Protein AF-A0AAV3T7S3-F1 (afdb_monomer_lite)

Structure (mmCI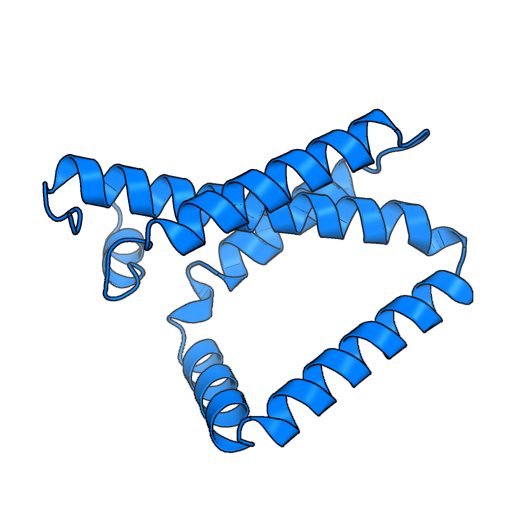F, N/CA/C/O backbone):
data_AF-A0AAV3T7S3-F1
#
_entry.id   AF-A0AAV3T7S3-F1
#
loop_
_atom_site.group_PDB
_atom_site.id
_atom_site.type_symbol
_atom_site.label_atom_id
_atom_site.label_alt_id
_atom_site.label_comp_id
_atom_site.label_asym_id
_atom_site.label_entity_id
_atom_site.label_seq_id
_atom_site.pdbx_PDB_ins_code
_atom_site.Cartn_x
_atom_site.Cartn_y
_atom_site.Cartn_z
_atom_site.occupancy
_atom_site.B_iso_or_equiv
_atom_site.auth_seq_id
_atom_site.auth_comp_id
_atom_site.auth_asym_id
_atom_site.auth_atom_id
_atom_site.pdbx_PDB_model_num
ATOM 1 N N . MET A 1 1 ? 5.433 14.916 23.159 1.00 41.84 1 MET A N 1
ATOM 2 C CA . MET A 1 1 ? 4.359 15.644 22.450 1.00 41.84 1 MET A CA 1
ATOM 3 C C . MET A 1 1 ? 4.172 15.003 21.085 1.00 41.84 1 MET A C 1
ATOM 5 O O . MET A 1 1 ? 4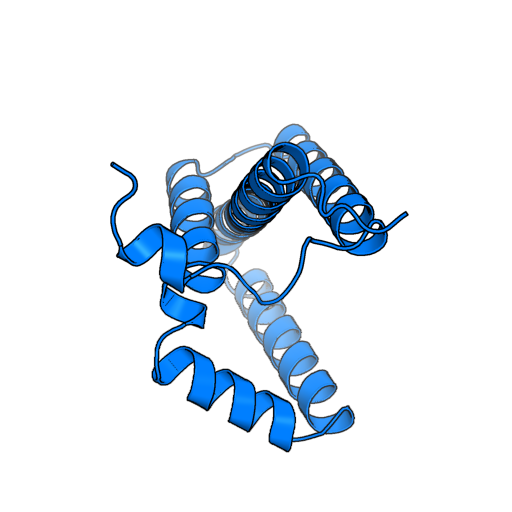.848 15.370 20.135 1.00 41.84 1 MET A O 1
ATOM 9 N N . THR A 1 2 ? 3.340 13.970 21.000 1.00 46.25 2 THR A N 1
ATOM 10 C CA . THR A 1 2 ? 2.913 13.408 19.716 1.00 46.25 2 THR A CA 1
ATOM 11 C C . THR A 1 2 ? 1.937 14.398 19.085 1.00 46.25 2 THR A C 1
ATOM 13 O O . THR A 1 2 ? 1.013 14.863 19.747 1.00 46.25 2 THR A O 1
ATOM 16 N N . SER A 1 3 ? 2.196 14.805 17.840 1.00 44.09 3 SER A N 1
ATOM 17 C CA . SER A 1 3 ? 1.327 15.737 17.112 1.00 44.09 3 SER A CA 1
ATOM 18 C C . SER A 1 3 ? -0.121 15.218 17.126 1.00 44.09 3 SER A C 1
ATOM 20 O O . SER A 1 3 ? -0.311 14.021 16.890 1.00 44.09 3 SER A O 1
ATOM 22 N N . PRO A 1 4 ? -1.140 16.062 17.378 1.00 53.03 4 PRO A N 1
ATOM 23 C CA . PRO A 1 4 ? -2.545 15.644 17.460 1.00 53.03 4 PRO A CA 1
ATOM 24 C C . PRO A 1 4 ? -3.041 14.891 16.210 1.00 53.03 4 PRO A C 1
ATOM 26 O O . PRO A 1 4 ? -3.941 14.064 16.310 1.00 53.03 4 PRO A O 1
ATOM 29 N N . LEU A 1 5 ? -2.385 15.083 15.060 1.00 53.47 5 LEU A N 1
ATOM 30 C CA . LEU A 1 5 ? -2.651 14.359 13.810 1.00 53.47 5 LEU A CA 1
ATOM 31 C C . LEU A 1 5 ? -2.275 12.865 13.858 1.00 53.47 5 LEU A C 1
ATOM 33 O O . LEU A 1 5 ? -2.856 12.059 13.140 1.00 53.47 5 LEU A O 1
ATOM 37 N N . ALA A 1 6 ? -1.308 12.476 14.695 1.00 49.88 6 ALA A N 1
ATOM 38 C CA . ALA A 1 6 ? -0.853 11.088 14.812 1.00 49.88 6 ALA A CA 1
ATOM 39 C C . ALA A 1 6 ? -1.761 10.231 15.710 1.00 49.88 6 ALA A C 1
ATOM 41 O O . ALA A 1 6 ? -1.726 9.001 15.608 1.00 49.88 6 ALA A O 1
ATOM 42 N N . ALA A 1 7 ? -2.534 10.874 16.594 1.00 53.03 7 ALA A N 1
ATOM 43 C CA . ALA A 1 7 ? -3.458 10.228 17.522 1.00 53.03 7 ALA A CA 1
ATOM 44 C C . ALA A 1 7 ? -4.837 9.993 16.890 1.00 53.03 7 ALA A C 1
ATOM 46 O O . ALA A 1 7 ? -5.420 8.935 17.093 1.00 53.03 7 ALA A O 1
ATOM 47 N N . SER A 1 8 ? -5.327 10.931 16.070 1.00 55.34 8 SER A N 1
ATOM 48 C CA . SER A 1 8 ? -6.624 10.798 15.389 1.00 55.34 8 SER A CA 1
ATOM 49 C C . SER A 1 8 ? -6.611 9.831 14.207 1.00 55.34 8 SER A C 1
ATOM 51 O O . SER A 1 8 ? -7.672 9.490 13.701 1.00 55.34 8 SER A O 1
ATOM 53 N N . TRP A 1 9 ? -5.427 9.426 13.736 1.00 54.72 9 TRP A N 1
ATOM 54 C CA . TRP A 1 9 ? -5.297 8.521 12.599 1.00 54.72 9 TRP A CA 1
ATOM 55 C C . TRP A 1 9 ? -5.345 7.024 12.977 1.00 54.72 9 TRP A C 1
ATOM 57 O O . TRP A 1 9 ? -5.505 6.184 12.101 1.00 54.72 9 TRP A O 1
ATOM 67 N N . SER A 1 10 ? -5.227 6.665 14.260 1.00 56.03 10 SER A N 1
ATOM 68 C CA . SER A 1 10 ? -5.189 5.249 14.653 1.00 56.03 10 SER A CA 1
ATOM 69 C C . SER A 1 10 ? -6.472 4.532 14.210 1.00 56.03 10 SER A C 1
ATOM 71 O O . SER A 1 10 ? -7.546 4.933 14.665 1.00 56.03 10 SER A O 1
ATOM 73 N N . PRO A 1 11 ? -6.392 3.481 13.372 1.00 55.28 11 PRO A N 1
ATOM 74 C CA . PRO A 1 11 ? -7.543 2.637 13.090 1.00 55.28 11 PRO A CA 1
ATOM 75 C C . PRO A 1 11 ? -8.123 2.097 14.400 1.00 55.28 11 PRO A C 1
ATOM 77 O O . PRO A 1 11 ? -7.391 1.867 15.367 1.00 55.28 11 PRO A O 1
ATOM 80 N N . GLU A 1 12 ? -9.441 1.922 14.447 1.00 56.78 12 GLU A N 1
ATOM 81 C CA . GLU A 1 12 ? -10.151 1.370 15.602 1.00 56.78 12 GLU A CA 1
ATOM 82 C C . GLU A 1 12 ? -9.795 -0.120 15.783 1.00 56.78 12 GLU A C 1
ATOM 84 O O . GLU A 1 12 ? -10.529 -1.008 15.354 1.00 56.78 12 GLU A O 1
ATOM 89 N N . GLY A 1 13 ? -8.640 -0.406 16.390 1.00 60.1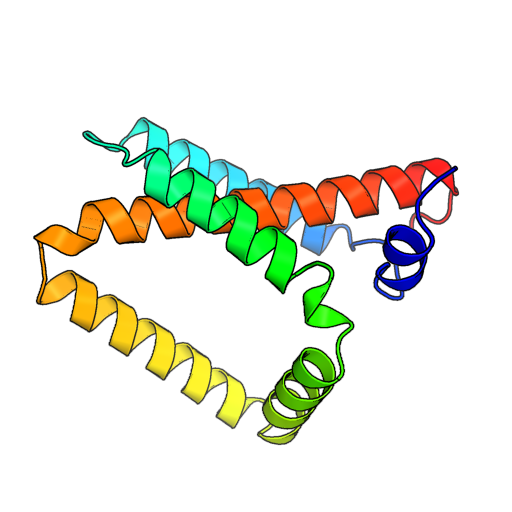2 13 GLY A N 1
ATOM 90 C CA . GLY A 1 13 ? -8.222 -1.751 16.791 1.00 60.12 13 GLY A CA 1
ATOM 91 C C . GLY A 1 13 ? -6.754 -2.065 16.501 1.00 60.12 13 GLY A C 1
ATOM 92 O O . GLY A 1 13 ? -6.192 -1.636 15.498 1.00 60.12 13 GLY A O 1
ATOM 93 N N . ALA A 1 14 ? -6.131 -2.843 17.389 1.00 71.31 14 ALA A N 1
ATOM 94 C CA . ALA A 1 14 ? -4.802 -3.399 17.153 1.00 71.31 14 ALA A CA 1
ATOM 95 C C . ALA A 1 14 ? -4.826 -4.378 15.955 1.00 71.31 14 ALA A C 1
ATOM 97 O O . ALA A 1 14 ? -5.813 -5.109 15.805 1.00 71.31 14 ALA A O 1
ATOM 98 N N . PRO A 1 15 ? -3.764 -4.439 15.126 1.00 75.94 15 PRO A N 1
ATOM 99 C CA . PRO A 1 15 ? -3.707 -5.358 13.990 1.00 75.94 15 PRO A CA 1
ATOM 100 C C . PRO A 1 15 ? -3.896 -6.807 14.450 1.00 75.94 15 PRO A C 1
ATOM 102 O O . PRO A 1 15 ? -3.386 -7.211 15.491 1.00 75.94 15 PRO A O 1
ATOM 105 N N . SER A 1 16 ? -4.629 -7.629 13.699 1.00 83.62 16 SER A N 1
ATOM 106 C CA . SER A 1 16 ? -4.814 -9.028 14.093 1.00 83.62 16 SER A CA 1
ATOM 107 C C . SER A 1 16 ? -3.539 -9.844 13.845 1.00 83.62 16 SER A C 1
ATOM 109 O O . SER A 1 16 ? -2.705 -9.505 13.003 1.00 83.62 16 SER A O 1
ATOM 111 N N . ARG A 1 17 ? -3.393 -11.000 14.511 1.00 83.12 17 ARG A N 1
ATOM 112 C CA . ARG A 1 17 ? -2.276 -11.934 14.242 1.00 83.12 17 ARG A CA 1
ATOM 113 C C . ARG A 1 17 ? -2.185 -12.331 12.764 1.00 83.12 17 ARG A C 1
ATOM 115 O O . ARG A 1 17 ? -1.091 -12.564 12.258 1.00 83.12 17 ARG A O 1
ATOM 122 N N . ARG A 1 18 ? -3.334 -12.420 12.082 1.00 84.75 18 ARG A N 1
ATOM 123 C CA . ARG A 1 18 ? -3.401 -12.723 10.647 1.00 84.75 18 ARG A CA 1
ATOM 124 C C . ARG A 1 18 ? -2.851 -11.568 9.823 1.00 84.75 18 ARG A C 1
ATOM 126 O O . ARG A 1 18 ? -2.083 -11.825 8.906 1.00 84.75 18 ARG A O 1
ATOM 133 N N . ASP A 1 19 ? -3.175 -10.331 10.187 1.00 81.56 19 ASP A N 1
ATOM 134 C CA . ASP A 1 19 ? -2.672 -9.141 9.495 1.00 81.56 19 ASP A CA 1
ATOM 135 C C . ASP A 1 19 ? -1.156 -9.029 9.639 1.00 81.56 19 ASP A C 1
ATOM 137 O O . ASP A 1 19 ? -0.457 -8.795 8.655 1.00 81.56 19 ASP A O 1
ATOM 141 N N . VAL A 1 20 ? -0.623 -9.304 10.834 1.00 85.38 20 VAL A N 1
ATOM 142 C CA . VAL A 1 20 ? 0.828 -9.357 11.064 1.00 85.38 20 VAL A CA 1
ATOM 143 C C . VAL A 1 20 ? 1.474 -10.466 10.228 1.00 85.38 20 VAL A C 1
ATOM 145 O O . VAL A 1 20 ? 2.460 -10.212 9.541 1.00 85.38 20 VAL A O 1
ATOM 148 N N . ALA A 1 21 ? 0.914 -11.681 10.227 1.00 88.00 21 ALA A N 1
ATOM 149 C CA . ALA A 1 21 ? 1.451 -12.796 9.444 1.00 88.00 21 ALA A CA 1
ATOM 150 C C . ALA A 1 21 ? 1.426 -12.520 7.929 1.00 88.00 21 ALA A C 1
ATOM 152 O O . ALA A 1 21 ? 2.414 -12.779 7.242 1.00 88.00 21 ALA A O 1
ATOM 153 N N . LEU A 1 22 ? 0.330 -11.956 7.412 1.00 87.56 22 LEU A N 1
ATOM 154 C CA . LEU A 1 22 ? 0.207 -11.548 6.010 1.00 87.56 22 LEU A CA 1
ATOM 155 C C . LEU A 1 22 ? 1.202 -10.440 5.667 1.00 87.56 22 LEU A C 1
ATOM 157 O O . LEU A 1 22 ? 1.861 -10.510 4.635 1.00 87.56 22 LEU A O 1
ATOM 161 N N . THR A 1 23 ? 1.364 -9.456 6.551 1.00 88.50 23 THR A N 1
ATOM 162 C CA . THR A 1 23 ? 2.334 -8.372 6.366 1.00 88.50 23 THR A CA 1
ATOM 163 C C . THR A 1 23 ? 3.757 -8.922 6.304 1.00 88.50 23 THR A C 1
ATOM 165 O O . THR A 1 23 ? 4.501 -8.584 5.389 1.00 88.50 23 THR A O 1
ATOM 168 N N . LEU A 1 24 ? 4.132 -9.827 7.213 1.00 89.31 24 LEU A N 1
ATOM 169 C CA . LEU A 1 24 ? 5.444 -10.480 7.196 1.00 89.31 24 LEU A CA 1
ATOM 170 C C . LEU A 1 24 ? 5.672 -11.288 5.915 1.00 89.31 24 LEU A C 1
ATOM 172 O O . LEU A 1 24 ? 6.755 -11.220 5.335 1.00 89.31 24 LEU A O 1
ATOM 176 N N . LEU A 1 25 ? 4.655 -12.016 5.452 1.00 91.75 25 LEU A N 1
ATOM 177 C CA . LEU A 1 25 ? 4.731 -12.768 4.203 1.00 91.75 25 LEU A CA 1
ATOM 178 C C . LEU A 1 25 ? 4.947 -11.838 2.999 1.00 91.75 25 LEU A C 1
ATOM 180 O O . LEU A 1 25 ? 5.779 -12.127 2.141 1.00 91.75 25 LEU A O 1
ATOM 184 N N . LEU A 1 26 ? 4.242 -10.705 2.954 1.00 89.12 26 LEU A N 1
ATOM 185 C CA . LEU A 1 26 ? 4.402 -9.704 1.899 1.00 89.12 26 LEU A CA 1
ATOM 186 C C . LEU A 1 26 ? 5.787 -9.049 1.935 1.00 89.12 26 LEU A C 1
ATOM 188 O O . LEU A 1 26 ? 6.387 -8.855 0.880 1.00 89.12 26 LEU A O 1
ATOM 192 N N . ILE A 1 27 ? 6.326 -8.760 3.123 1.00 89.31 27 ILE A N 1
ATOM 193 C CA . ILE A 1 27 ? 7.701 -8.263 3.271 1.00 89.31 27 ILE A CA 1
ATOM 194 C C . ILE A 1 27 ? 8.692 -9.295 2.736 1.00 89.31 27 ILE A C 1
ATOM 196 O O . ILE A 1 27 ? 9.561 -8.939 1.946 1.00 89.31 27 ILE A O 1
ATOM 200 N N . ALA A 1 28 ? 8.564 -10.564 3.131 1.00 90.88 28 ALA A N 1
ATOM 201 C CA . ALA A 1 28 ? 9.451 -11.625 2.660 1.00 90.88 28 ALA A CA 1
ATOM 202 C C . ALA A 1 28 ? 9.414 -11.747 1.130 1.00 90.88 28 ALA A C 1
ATOM 204 O O . ALA A 1 28 ? 10.462 -11.836 0.492 1.00 90.88 28 ALA A O 1
ATOM 205 N N . TRP A 1 29 ? 8.219 -11.671 0.539 1.00 91.81 29 TRP A N 1
ATOM 206 C CA . TRP A 1 29 ? 8.039 -11.650 -0.910 1.00 91.81 29 TRP A CA 1
ATOM 207 C C . TRP A 1 29 ? 8.692 -10.426 -1.571 1.00 91.81 29 TRP A C 1
ATOM 209 O O . TRP A 1 29 ? 9.392 -10.577 -2.570 1.00 91.81 29 TRP A O 1
ATOM 219 N N . ALA A 1 30 ? 8.528 -9.227 -1.006 1.00 86.06 30 ALA A N 1
ATOM 220 C CA . ALA A 1 30 ? 9.131 -8.006 -1.540 1.00 86.06 30 ALA A CA 1
ATOM 221 C C . ALA A 1 30 ? 10.666 -8.023 -1.440 1.00 86.06 30 ALA A C 1
ATOM 223 O O . ALA A 1 30 ? 11.352 -7.660 -2.393 1.00 86.06 30 ALA A O 1
ATOM 224 N N . VAL A 1 31 ? 11.215 -8.487 -0.312 1.00 90.12 31 VAL A N 1
ATOM 225 C CA . VAL A 1 31 ? 12.664 -8.652 -0.111 1.00 90.12 31 VAL A CA 1
ATOM 226 C C . VAL A 1 31 ? 13.228 -9.660 -1.103 1.00 90.12 31 VAL A C 1
ATOM 228 O O . VAL A 1 31 ? 14.245 -9.382 -1.736 1.00 90.12 31 VAL A O 1
ATOM 231 N N . TRP A 1 32 ? 12.551 -10.798 -1.276 1.00 92.12 32 TRP A N 1
ATOM 232 C CA . TRP A 1 32 ? 12.920 -11.784 -2.284 1.00 92.12 32 TRP A CA 1
ATOM 233 C C . TRP A 1 32 ? 12.939 -11.154 -3.680 1.00 92.12 32 TRP A C 1
ATOM 235 O O . TRP A 1 32 ? 13.971 -11.190 -4.346 1.00 92.12 32 TRP A O 1
ATOM 245 N N . GLY A 1 33 ? 11.851 -10.489 -4.080 1.00 87.06 33 GLY A N 1
ATOM 246 C CA . GLY A 1 33 ? 11.728 -9.848 -5.389 1.00 87.06 33 GLY A CA 1
ATOM 247 C C . GLY A 1 33 ? 12.824 -8.818 -5.667 1.00 87.06 33 GLY A C 1
ATOM 248 O O . GLY A 1 33 ? 13.406 -8.826 -6.749 1.00 87.06 33 GLY A O 1
ATOM 249 N N . ILE A 1 34 ? 13.161 -7.987 -4.677 1.00 87.44 34 ILE A N 1
ATOM 250 C CA . ILE A 1 34 ? 14.267 -7.021 -4.760 1.00 87.44 34 ILE A CA 1
ATOM 251 C C . ILE A 1 34 ? 15.620 -7.729 -4.868 1.00 87.44 34 ILE A C 1
ATOM 253 O O . ILE A 1 34 ? 16.449 -7.318 -5.671 1.00 87.44 34 ILE A O 1
ATOM 257 N N . SER A 1 35 ? 15.853 -8.789 -4.087 1.00 88.44 35 SER A N 1
ATOM 258 C CA . SER A 1 35 ? 17.133 -9.515 -4.092 1.00 88.44 35 SER A CA 1
ATOM 259 C C . SER A 1 35 ? 17.422 -10.231 -5.412 1.00 88.44 35 SER A C 1
ATOM 261 O O . SER A 1 35 ? 18.582 -10.410 -5.770 1.00 88.44 35 SER A O 1
ATOM 263 N N . THR A 1 36 ? 16.373 -10.616 -6.141 1.00 89.81 36 THR A N 1
ATOM 264 C CA . THR A 1 36 ? 16.475 -11.254 -7.458 1.00 89.81 36 THR A CA 1
ATOM 265 C C . THR A 1 36 ? 16.392 -10.264 -8.619 1.00 89.81 36 THR A C 1
ATOM 267 O O . THR A 1 36 ? 16.559 -10.665 -9.767 1.00 89.81 36 THR A O 1
ATOM 270 N N . ALA A 1 37 ? 16.094 -8.989 -8.355 1.00 86.62 37 ALA A N 1
ATOM 271 C CA . ALA A 1 37 ? 15.982 -7.977 -9.395 1.00 86.62 37 ALA A CA 1
ATOM 272 C C . ALA A 1 37 ? 17.372 -7.508 -9.841 1.00 86.62 37 ALA A C 1
ATOM 274 O O . ALA A 1 37 ? 18.187 -7.086 -9.025 1.00 86.62 37 ALA A O 1
ATOM 275 N N . GLU A 1 38 ? 17.619 -7.512 -11.151 1.00 83.81 38 GLU A N 1
ATOM 276 C CA . GLU A 1 38 ? 18.868 -6.989 -11.721 1.00 83.81 38 GLU A CA 1
ATOM 277 C C . GLU A 1 38 ? 19.005 -5.475 -11.507 1.00 83.81 38 GLU A C 1
ATOM 279 O O . GLU A 1 38 ? 20.099 -4.958 -11.282 1.00 83.81 38 GLU A O 1
ATOM 284 N N . THR A 1 39 ? 17.880 -4.755 -11.546 1.00 88.25 39 THR A N 1
ATOM 285 C CA . THR A 1 39 ? 17.833 -3.301 -11.378 1.00 88.25 39 THR A CA 1
ATOM 286 C C . THR A 1 39 ? 16.676 -2.886 -10.486 1.00 88.25 39 THR A C 1
ATOM 288 O O . THR A 1 39 ? 15.528 -3.258 -10.733 1.00 88.25 39 THR A O 1
ATOM 291 N N . VAL A 1 40 ? 16.971 -2.048 -9.493 1.00 87.50 40 VAL A N 1
ATOM 292 C CA . VAL A 1 40 ? 15.983 -1.473 -8.575 1.00 87.50 40 VAL A CA 1
ATOM 293 C C . VAL A 1 40 ? 16.001 0.040 -8.723 1.00 87.50 40 VAL A C 1
ATOM 295 O O . VAL A 1 40 ? 17.021 0.694 -8.500 1.00 87.50 40 VAL A O 1
ATOM 298 N N . ALA A 1 41 ? 14.856 0.617 -9.077 1.00 91.19 41 ALA A N 1
ATOM 299 C CA . ALA A 1 41 ? 14.711 2.060 -9.151 1.00 91.19 41 ALA A CA 1
ATOM 300 C C . ALA A 1 41 ? 14.367 2.616 -7.763 1.00 91.19 41 ALA A C 1
ATOM 302 O O . ALA A 1 41 ? 13.200 2.808 -7.418 1.00 91.19 41 ALA A O 1
ATOM 303 N N . TRP A 1 42 ? 15.397 2.896 -6.961 1.00 88.75 42 TRP A N 1
ATOM 304 C CA . TRP A 1 42 ? 15.262 3.359 -5.573 1.00 88.75 42 TRP A CA 1
ATOM 305 C C . TRP A 1 42 ? 14.357 4.585 -5.399 1.00 88.75 42 TRP A C 1
ATOM 307 O O . TRP A 1 42 ? 13.628 4.667 -4.414 1.00 88.75 42 TRP A O 1
ATOM 317 N N . GLY A 1 43 ? 14.347 5.508 -6.369 1.00 90.81 43 GLY A N 1
ATOM 318 C CA . GLY A 1 43 ? 13.437 6.658 -6.355 1.00 90.81 43 GLY A CA 1
ATOM 319 C C . GLY A 1 43 ? 11.961 6.247 -6.395 1.00 90.81 43 GLY A C 1
ATOM 320 O O . GLY A 1 43 ? 11.158 6.750 -5.611 1.00 90.81 43 GLY A O 1
ATOM 321 N N . TRP A 1 44 ? 11.612 5.277 -7.244 1.00 91.25 44 TRP A N 1
ATOM 322 C CA . TRP A 1 44 ? 10.256 4.728 -7.328 1.00 91.25 44 TRP A CA 1
ATOM 323 C C . TRP A 1 44 ? 9.897 3.894 -6.105 1.00 91.25 44 TRP A C 1
ATOM 325 O O . TRP A 1 44 ? 8.773 3.984 -5.620 1.00 91.25 44 TRP A O 1
ATOM 335 N N . LEU A 1 45 ? 10.860 3.152 -5.558 1.00 89.81 45 LEU A N 1
ATOM 336 C CA . LEU A 1 45 ? 10.686 2.429 -4.301 1.00 89.81 45 LEU A CA 1
ATOM 337 C C . LEU A 1 45 ? 10.353 3.390 -3.154 1.00 89.81 45 LEU A C 1
ATOM 339 O O . LEU A 1 45 ? 9.348 3.205 -2.471 1.00 89.81 45 LEU A O 1
ATOM 343 N N . GLY A 1 46 ? 11.128 4.463 -2.985 1.00 89.81 46 GLY A N 1
ATOM 344 C CA . GLY A 1 46 ? 10.845 5.492 -1.983 1.00 89.81 46 GLY A CA 1
ATOM 345 C C . GLY A 1 46 ? 9.489 6.170 -2.199 1.00 89.81 46 GLY A C 1
ATOM 346 O O . GLY A 1 46 ? 8.723 6.334 -1.249 1.00 89.81 46 GLY A O 1
ATOM 347 N N . ALA A 1 47 ? 9.146 6.497 -3.450 1.00 90.88 47 ALA A N 1
ATOM 348 C CA . ALA A 1 47 ? 7.835 7.049 -3.788 1.00 90.88 47 ALA A CA 1
ATOM 349 C C . ALA A 1 47 ? 6.691 6.091 -3.414 1.00 90.88 47 ALA A C 1
ATOM 351 O O . ALA A 1 47 ? 5.676 6.535 -2.876 1.00 90.88 47 ALA A O 1
ATOM 352 N N . GLY A 1 48 ? 6.868 4.786 -3.639 1.00 88.81 48 GLY A N 1
ATOM 353 C CA . GLY A 1 48 ? 5.933 3.744 -3.221 1.00 88.81 48 GLY A CA 1
ATOM 354 C C . GLY A 1 48 ? 5.735 3.723 -1.709 1.00 88.81 48 GLY A C 1
ATOM 355 O O . GLY A 1 48 ? 4.599 3.802 -1.245 1.00 88.81 48 GLY A O 1
ATOM 356 N N . VAL A 1 49 ? 6.831 3.716 -0.940 1.00 90.25 49 VAL A N 1
ATOM 357 C CA . VAL A 1 49 ? 6.785 3.753 0.535 1.00 90.25 49 VAL A CA 1
ATOM 358 C C . VAL A 1 49 ? 5.955 4.933 1.014 1.00 90.25 49 VAL A C 1
ATOM 360 O O . VAL A 1 49 ? 5.002 4.753 1.768 1.00 90.25 49 VAL A O 1
ATOM 363 N N . VAL A 1 50 ? 6.288 6.138 0.550 1.00 90.88 50 VAL A N 1
ATOM 364 C CA . VAL A 1 50 ? 5.622 7.369 0.985 1.00 90.88 50 VAL A CA 1
ATOM 365 C C . VAL A 1 50 ? 4.153 7.373 0.573 1.00 90.88 50 VAL A C 1
ATOM 367 O O . VAL A 1 50 ? 3.289 7.671 1.393 1.00 90.88 50 VAL A O 1
ATOM 370 N N . THR A 1 51 ? 3.849 7.001 -0.671 1.00 90.50 51 THR A N 1
ATOM 371 C CA . THR A 1 51 ? 2.475 7.021 -1.192 1.00 90.50 51 THR A CA 1
ATOM 372 C C . THR A 1 51 ? 1.577 6.069 -0.414 1.00 90.50 51 THR A C 1
ATOM 374 O O . THR A 1 51 ? 0.497 6.462 0.020 1.00 90.50 51 THR A O 1
ATOM 377 N N . PHE A 1 52 ? 2.026 4.834 -0.185 1.00 87.38 52 PHE A N 1
ATOM 378 C CA . PHE A 1 52 ? 1.237 3.844 0.542 1.00 87.38 52 PHE A CA 1
ATOM 379 C C . PHE A 1 52 ? 1.174 4.131 2.037 1.00 87.38 52 PHE A C 1
ATOM 381 O O . PHE A 1 52 ? 0.110 3.969 2.626 1.00 87.38 52 PHE A O 1
ATOM 388 N N . ALA A 1 53 ? 2.260 4.616 2.644 1.00 87.19 53 ALA A N 1
ATOM 389 C CA . ALA A 1 53 ? 2.239 5.041 4.037 1.00 87.19 53 ALA A CA 1
ATOM 390 C C . ALA A 1 53 ? 1.276 6.212 4.247 1.00 87.19 53 ALA A C 1
ATOM 392 O O . ALA A 1 53 ? 0.583 6.240 5.251 1.00 87.19 53 ALA A O 1
ATOM 393 N N . ILE A 1 54 ? 1.172 7.154 3.302 1.00 86.81 54 ILE A N 1
ATOM 394 C CA . ILE A 1 54 ? 0.184 8.239 3.368 1.00 86.81 54 ILE A CA 1
ATOM 395 C C . ILE A 1 54 ? -1.233 7.709 3.126 1.00 86.81 54 ILE A C 1
ATOM 397 O O . ILE A 1 54 ? -2.160 8.125 3.820 1.00 86.81 54 ILE A O 1
ATOM 401 N N . ALA A 1 55 ? -1.399 6.806 2.155 1.00 85.88 55 ALA A N 1
ATOM 402 C CA . ALA A 1 55 ? -2.690 6.252 1.759 1.00 85.88 55 ALA A CA 1
ATOM 403 C C . ALA A 1 55 ? -3.327 5.385 2.853 1.00 85.88 55 ALA A C 1
ATOM 405 O O . ALA A 1 55 ? -4.489 5.596 3.188 1.00 85.88 55 ALA A O 1
ATOM 406 N N . ALA A 1 56 ? -2.567 4.440 3.413 1.00 81.50 56 ALA A N 1
ATOM 407 C CA . ALA A 1 56 ? -2.967 3.655 4.581 1.00 81.50 56 ALA A CA 1
ATOM 408 C C . ALA A 1 56 ? -2.996 4.524 5.847 1.00 81.50 56 ALA A C 1
ATOM 410 O O . ALA A 1 56 ? -3.797 4.305 6.749 1.00 81.50 56 ALA A O 1
ATOM 411 N N . GLY A 1 57 ? -2.126 5.531 5.860 1.00 80.44 57 GLY A N 1
ATOM 412 C CA . GLY A 1 57 ? -1.970 6.547 6.874 1.00 80.44 57 GLY A CA 1
ATOM 413 C C . GLY A 1 57 ? -3.003 7.681 6.809 1.00 80.44 57 GLY A C 1
ATOM 414 O O . GLY A 1 57 ? -4.196 7.449 6.587 1.00 80.44 57 GLY A O 1
ATOM 415 N N . PRO A 1 58 ? -2.558 8.937 6.993 1.00 79.81 58 PRO A N 1
ATOM 416 C CA . PRO A 1 58 ? -3.414 10.111 7.153 1.00 79.81 58 PRO A CA 1
ATOM 417 C C . PRO A 1 58 ? -4.562 10.236 6.150 1.00 79.81 58 PRO A C 1
ATOM 419 O O . PRO A 1 58 ? -5.630 10.730 6.510 1.00 79.81 58 PRO A O 1
A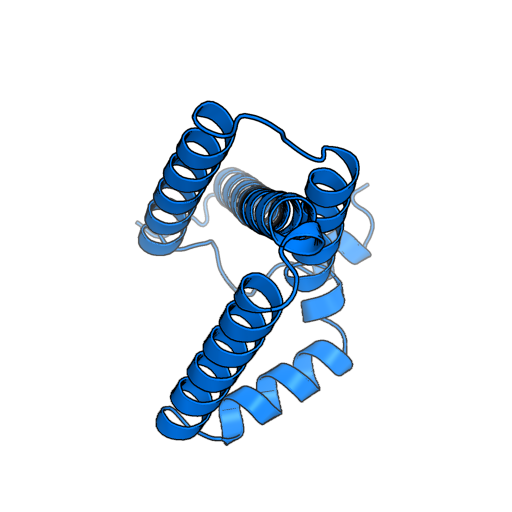TOM 422 N N . LEU A 1 59 ? -4.364 9.798 4.902 1.00 81.88 59 LEU A N 1
ATOM 423 C CA . LEU A 1 59 ? -5.374 9.906 3.854 1.00 81.88 59 LEU A CA 1
ATOM 424 C C . LEU A 1 59 ? -6.609 9.044 4.142 1.00 81.88 59 LEU A C 1
ATOM 426 O O . LEU A 1 59 ? -7.720 9.470 3.819 1.00 81.88 59 LEU A O 1
ATOM 430 N N . ALA A 1 60 ? -6.435 7.888 4.787 1.00 77.44 60 ALA A N 1
ATOM 431 C CA . ALA A 1 60 ? -7.525 6.985 5.148 1.00 77.44 60 ALA A CA 1
ATOM 432 C C . ALA A 1 60 ? -8.550 7.634 6.093 1.00 77.44 60 ALA A C 1
ATOM 434 O O . ALA A 1 60 ? -9.716 7.261 6.066 1.00 77.44 60 ALA A O 1
ATOM 435 N N . VAL A 1 61 ? -8.131 8.637 6.872 1.00 79.12 61 VAL A N 1
ATOM 436 C CA . VAL A 1 61 ? -8.956 9.326 7.887 1.00 79.12 61 VAL A CA 1
ATOM 437 C C . VAL A 1 61 ? -9.527 10.650 7.367 1.00 79.12 61 VAL A C 1
ATOM 439 O O . VAL A 1 61 ? -10.224 11.390 8.059 1.00 79.12 61 VAL A O 1
ATOM 442 N N . THR A 1 62 ? -9.261 10.972 6.101 1.00 83.12 62 THR A N 1
ATOM 443 C CA . THR A 1 62 ? -9.884 12.124 5.448 1.00 83.12 62 THR A CA 1
ATOM 444 C C . THR A 1 62 ? -11.285 11.781 4.945 1.00 83.12 62 THR A C 1
ATOM 446 O O . THR A 1 62 ? -11.566 10.646 4.567 1.00 83.12 62 THR A O 1
ATOM 449 N N . ARG A 1 63 ? -12.135 12.807 4.780 1.00 83.88 63 ARG A N 1
ATOM 450 C CA . ARG A 1 63 ? -13.455 12.672 4.127 1.00 83.88 63 ARG A CA 1
ATOM 451 C C . ARG A 1 63 ? -13.382 12.008 2.747 1.00 83.88 63 ARG A C 1
ATOM 453 O O . ARG A 1 63 ? -14.359 11.412 2.296 1.00 83.88 63 ARG A O 1
ATOM 460 N N . LEU A 1 64 ? -12.251 12.151 2.050 1.00 83.12 64 LEU A N 1
ATOM 461 C CA . LEU A 1 64 ? -12.025 11.492 0.768 1.00 83.12 64 LEU A CA 1
ATOM 462 C C . LEU A 1 64 ? -11.843 9.981 0.955 1.00 83.12 64 LEU A C 1
ATOM 464 O O . LEU A 1 64 ? -12.497 9.214 0.251 1.00 83.12 64 LEU A O 1
ATOM 468 N N . GLY A 1 65 ? -11.019 9.573 1.925 1.00 79.38 65 GLY A N 1
ATOM 469 C CA . GLY A 1 65 ? -10.853 8.176 2.330 1.00 79.38 65 GLY A CA 1
ATOM 470 C C . GLY A 1 65 ? -12.179 7.540 2.746 1.00 79.38 65 GLY A C 1
ATOM 471 O O . GLY A 1 65 ? -12.537 6.483 2.225 1.00 79.38 65 GLY A O 1
ATOM 472 N N . ASP A 1 66 ? -12.973 8.239 3.560 1.00 84.94 66 ASP A N 1
ATOM 473 C CA . ASP A 1 66 ? -14.308 7.783 3.964 1.00 84.94 66 ASP A CA 1
ATOM 474 C C . ASP A 1 66 ? -15.245 7.601 2.771 1.00 84.94 66 ASP A C 1
ATOM 476 O O . ASP A 1 66 ? -15.934 6.587 2.665 1.00 84.94 66 ASP A O 1
ATOM 480 N N . ARG A 1 67 ? -15.258 8.555 1.832 1.00 87.94 67 ARG A N 1
ATOM 481 C CA . ARG A 1 67 ? -16.114 8.487 0.641 1.00 87.94 67 ARG A CA 1
ATOM 482 C C . ARG A 1 67 ? -15.723 7.332 -0.274 1.00 87.94 67 ARG A C 1
ATOM 484 O O . ARG A 1 67 ? -16.601 6.606 -0.739 1.00 87.94 67 ARG A O 1
ATOM 491 N N . VAL A 1 68 ? -14.428 7.156 -0.530 1.00 85.62 68 VAL A N 1
ATOM 492 C CA . VAL A 1 68 ? -13.915 6.045 -1.345 1.00 85.62 68 VAL A CA 1
ATOM 493 C C . VAL A 1 68 ? -14.204 4.717 -0.651 1.00 85.62 68 VAL A C 1
ATOM 495 O O . VAL A 1 68 ? -14.721 3.795 -1.279 1.00 85.62 68 VAL A O 1
ATOM 498 N N . GLY A 1 69 ? -13.954 4.637 0.655 1.00 83.69 69 GLY A N 1
ATOM 499 C CA . GLY A 1 69 ? -14.232 3.463 1.468 1.00 83.69 69 GLY A CA 1
ATOM 500 C C . GLY A 1 69 ? -15.719 3.115 1.513 1.00 83.69 69 GLY A C 1
ATOM 501 O O . GLY A 1 69 ? -16.057 1.938 1.426 1.00 83.69 69 GLY A O 1
ATOM 502 N N . ALA A 1 70 ? -16.610 4.102 1.614 1.00 87.94 70 ALA A N 1
ATOM 503 C CA . ALA A 1 70 ? -18.057 3.907 1.599 1.00 87.94 70 ALA A CA 1
ATOM 504 C C . ALA A 1 70 ? -18.560 3.468 0.219 1.00 87.94 70 ALA A C 1
ATOM 506 O O . ALA A 1 70 ? -19.348 2.529 0.131 1.00 87.94 70 ALA A O 1
ATOM 507 N N . TRP A 1 71 ? -18.061 4.077 -0.861 1.00 91.81 71 TRP A N 1
ATOM 508 C CA . TRP A 1 71 ? -18.367 3.659 -2.231 1.00 91.81 71 TRP A CA 1
ATOM 509 C C . TRP A 1 71 ? -17.916 2.218 -2.490 1.00 91.81 71 TRP A C 1
ATOM 511 O O . TRP A 1 71 ? -18.718 1.377 -2.898 1.00 91.81 71 TRP A O 1
ATOM 521 N N . PHE A 1 72 ? -16.658 1.904 -2.167 1.00 87.56 72 PHE A N 1
ATOM 522 C CA . PHE A 1 72 ? -16.107 0.560 -2.323 1.00 87.56 72 PHE A CA 1
ATOM 523 C C . PHE A 1 72 ? -16.832 -0.445 -1.427 1.00 87.56 72 PHE A C 1
ATOM 525 O O . PHE A 1 72 ? -17.028 -1.606 -1.790 1.00 87.56 72 PHE A O 1
ATOM 532 N N . ARG A 1 73 ? -17.295 -0.010 -0.249 1.00 86.94 73 ARG A N 1
ATOM 533 C CA . ARG A 1 73 ? -18.127 -0.850 0.603 1.00 86.94 73 ARG A CA 1
ATOM 534 C C . ARG A 1 73 ? -19.517 -1.092 0.008 1.00 86.94 73 ARG A C 1
ATOM 536 O O . ARG A 1 73 ? -19.982 -2.230 0.084 1.00 86.94 73 ARG A O 1
ATOM 543 N N . GLY A 1 74 ? -20.110 -0.076 -0.616 1.00 89.81 74 GLY A N 1
ATOM 544 C CA . GLY A 1 74 ? -21.463 -0.071 -1.177 1.00 89.81 74 GLY A CA 1
ATOM 545 C C . GLY A 1 74 ? -21.653 -0.887 -2.458 1.00 89.81 74 GLY A C 1
ATOM 546 O O . GLY A 1 74 ? -22.742 -1.405 -2.672 1.00 89.81 74 GLY A O 1
ATOM 547 N N . ILE A 1 75 ? -20.612 -1.092 -3.271 1.00 89.00 75 ILE A N 1
ATOM 548 C CA . ILE A 1 75 ? -20.686 -1.931 -4.492 1.00 89.00 75 ILE A CA 1
ATOM 549 C C . ILE A 1 75 ? -20.821 -3.444 -4.212 1.00 89.00 75 ILE A C 1
ATOM 551 O O . ILE A 1 75 ? -20.966 -4.240 -5.141 1.00 89.00 75 ILE A O 1
ATOM 555 N N . GLY A 1 76 ? -20.769 -3.859 -2.941 1.00 88.81 76 GLY A N 1
ATOM 556 C CA . GLY A 1 76 ? -20.867 -5.260 -2.527 1.00 88.81 76 GLY A CA 1
ATOM 557 C C . GLY A 1 76 ? -19.632 -6.099 -2.880 1.00 88.81 76 GLY A C 1
ATOM 558 O O . GLY A 1 76 ? -18.705 -5.637 -3.542 1.00 88.81 76 GLY A O 1
ATOM 559 N N . TYR A 1 77 ? -19.596 -7.355 -2.421 1.00 90.00 77 TYR A N 1
ATOM 560 C CA . TYR A 1 77 ? -18.432 -8.235 -2.612 1.00 90.00 77 TYR A CA 1
ATOM 561 C C . TYR A 1 77 ? -18.093 -8.459 -4.091 1.00 90.00 77 TYR A C 1
ATOM 563 O O . TYR A 1 77 ? -16.936 -8.308 -4.473 1.00 90.00 77 TYR A O 1
ATOM 571 N N . ALA A 1 78 ? -19.099 -8.733 -4.928 1.00 87.81 78 ALA A N 1
ATOM 572 C CA . ALA A 1 78 ? -18.901 -8.945 -6.361 1.00 87.81 78 ALA A CA 1
ATOM 573 C C . ALA A 1 78 ? -18.329 -7.698 -7.056 1.00 87.81 78 ALA A C 1
ATOM 575 O O . ALA A 1 78 ? -17.371 -7.805 -7.818 1.00 87.81 78 ALA A O 1
ATOM 576 N N . GLY A 1 79 ? -18.854 -6.508 -6.739 1.00 88.88 79 GLY A N 1
ATOM 577 C CA . GLY A 1 79 ? -18.339 -5.253 -7.281 1.00 88.88 79 GLY A CA 1
ATOM 578 C C . GLY A 1 79 ? -16.882 -5.008 -6.891 1.00 88.88 79 GLY A C 1
ATOM 579 O O . GLY A 1 79 ? -16.073 -4.652 -7.744 1.00 88.88 79 GLY A O 1
ATOM 580 N N . ARG A 1 80 ? -16.513 -5.269 -5.628 1.00 90.25 80 ARG A N 1
ATOM 581 C CA . ARG A 1 80 ? -15.120 -5.139 -5.160 1.00 90.25 80 ARG A CA 1
ATOM 582 C C . ARG A 1 80 ? -14.181 -6.067 -5.917 1.00 90.25 80 ARG A C 1
ATOM 584 O O . ARG A 1 80 ? -13.124 -5.622 -6.356 1.00 90.25 80 ARG A O 1
ATOM 591 N N . THR A 1 81 ? -14.574 -7.327 -6.099 1.00 90.81 81 THR A N 1
ATOM 592 C CA . THR A 1 81 ? -13.785 -8.293 -6.868 1.00 90.81 81 THR A CA 1
ATOM 593 C C . THR A 1 81 ? -13.582 -7.810 -8.300 1.00 90.81 81 THR A C 1
ATOM 595 O O . THR A 1 81 ? -12.452 -7.811 -8.775 1.00 90.81 81 THR A O 1
ATOM 598 N N . VAL A 1 82 ? -14.634 -7.322 -8.965 1.00 92.19 82 VAL A N 1
ATOM 599 C CA . VAL A 1 82 ? -14.532 -6.784 -10.331 1.00 92.19 82 VAL A CA 1
ATOM 600 C C . VAL A 1 82 ? -13.584 -5.586 -10.393 1.00 92.19 82 VAL A C 1
ATOM 602 O O . VAL A 1 82 ? -12.722 -5.548 -11.264 1.00 92.19 82 VAL A O 1
ATOM 605 N N . VAL A 1 83 ? -13.684 -4.637 -9.459 1.00 91.50 83 VAL A N 1
ATOM 606 C CA . VAL A 1 83 ? -12.797 -3.461 -9.421 1.00 91.50 83 VAL A CA 1
ATOM 607 C C . VAL A 1 83 ? -11.336 -3.870 -9.214 1.00 91.50 83 VAL A C 1
ATOM 609 O O . VAL A 1 83 ? -10.462 -3.362 -9.913 1.00 91.50 83 VAL A O 1
ATOM 612 N N . ILE A 1 84 ? -11.065 -4.811 -8.304 1.00 90.00 84 ILE A N 1
ATOM 613 C CA . ILE A 1 84 ? -9.708 -5.325 -8.062 1.00 90.00 84 ILE A CA 1
ATOM 614 C C . ILE A 1 84 ? -9.164 -6.027 -9.311 1.00 90.00 84 ILE A C 1
ATOM 616 O O . ILE A 1 84 ? -8.029 -5.770 -9.708 1.00 90.00 84 ILE A O 1
ATOM 620 N N . VAL A 1 85 ? -9.969 -6.878 -9.954 1.00 92.56 85 VAL A N 1
ATOM 621 C CA . VAL A 1 85 ? -9.567 -7.593 -11.174 1.00 92.56 85 VAL A CA 1
ATOM 622 C C . VAL A 1 85 ? -9.298 -6.613 -12.313 1.00 92.56 85 VAL A C 1
ATOM 624 O O . VAL A 1 85 ? -8.262 -6.714 -12.961 1.00 92.56 85 VAL A O 1
ATOM 627 N N . LEU A 1 86 ? -10.172 -5.628 -12.535 1.00 92.94 86 LEU A N 1
ATOM 628 C CA . LEU A 1 86 ? -9.973 -4.605 -13.565 1.00 92.94 86 LEU A CA 1
ATOM 629 C C . LEU A 1 86 ? -8.711 -3.780 -13.314 1.00 92.94 86 LEU A C 1
ATOM 631 O O . LEU A 1 86 ? -7.956 -3.519 -14.250 1.00 92.94 86 LEU A O 1
ATOM 635 N N . PHE A 1 87 ? -8.453 -3.406 -12.060 1.00 88.75 87 PHE A N 1
ATOM 636 C CA . PHE A 1 87 ? -7.222 -2.719 -11.686 1.00 88.75 87 PHE A CA 1
ATOM 637 C C . PHE A 1 87 ? -5.992 -3.581 -11.994 1.00 88.75 87 PHE A C 1
ATOM 639 O O . PHE A 1 87 ? -5.081 -3.121 -12.679 1.00 88.75 87 PHE A O 1
ATOM 646 N N . ALA A 1 88 ? -5.999 -4.848 -11.571 1.00 88.62 88 ALA A N 1
ATOM 647 C CA . ALA A 1 88 ? -4.902 -5.780 -11.818 1.00 88.62 88 ALA A CA 1
ATOM 648 C C . ALA A 1 88 ? -4.648 -5.992 -13.319 1.00 88.62 88 ALA A C 1
ATOM 650 O O . ALA A 1 88 ? -3.505 -5.910 -13.759 1.00 88.62 88 ALA A O 1
ATOM 651 N N . VAL A 1 89 ? -5.702 -6.192 -14.117 1.00 92.12 89 VAL A N 1
ATOM 652 C CA . VAL A 1 89 ? -5.603 -6.351 -15.577 1.00 92.12 89 VAL A CA 1
ATOM 653 C C . VAL A 1 89 ? -5.064 -5.084 -16.235 1.00 92.12 89 VAL A C 1
ATOM 655 O O . VAL A 1 89 ? -4.222 -5.171 -17.126 1.00 92.12 89 VAL A O 1
ATOM 658 N N . THR A 1 90 ? -5.503 -3.907 -15.789 1.00 88.38 90 THR A N 1
ATOM 659 C CA . THR A 1 90 ? -5.030 -2.622 -16.329 1.00 88.38 90 THR A CA 1
ATOM 660 C C . THR A 1 90 ? -3.541 -2.439 -16.063 1.00 88.38 90 THR A C 1
ATOM 662 O O . THR A 1 90 ? -2.786 -2.131 -16.982 1.00 88.38 90 THR A O 1
ATOM 665 N N . VAL A 1 91 ? -3.106 -2.684 -14.824 1.00 83.12 91 VAL A N 1
ATOM 666 C CA . VAL A 1 91 ? -1.693 -2.621 -14.430 1.00 83.12 91 VAL A CA 1
ATOM 667 C C . VAL A 1 91 ? -0.867 -3.634 -15.219 1.00 83.12 91 VAL A C 1
ATOM 669 O O . VAL A 1 91 ? 0.150 -3.270 -15.803 1.00 83.12 91 VAL A O 1
ATOM 672 N N . TRP A 1 92 ? -1.334 -4.881 -15.304 1.00 85.94 92 TRP A N 1
ATOM 673 C CA . TRP A 1 92 ? -0.674 -5.940 -16.065 1.00 85.94 92 TRP A CA 1
ATOM 674 C C . TRP A 1 92 ? -0.508 -5.572 -17.542 1.00 85.94 92 TRP A C 1
ATOM 676 O O . TRP A 1 92 ? 0.570 -5.725 -18.116 1.00 85.94 92 TRP A O 1
ATOM 686 N N . THR A 1 93 ? -1.569 -5.051 -18.156 1.00 86.38 93 THR A N 1
ATOM 687 C CA . THR A 1 93 ? -1.562 -4.632 -19.561 1.00 86.38 93 THR A CA 1
ATOM 688 C C . THR A 1 93 ? -0.609 -3.458 -19.770 1.00 86.38 93 THR A C 1
ATOM 690 O O . THR A 1 93 ? 0.169 -3.472 -20.717 1.00 86.38 93 THR A O 1
ATOM 693 N N . ALA A 1 94 ? -0.607 -2.476 -18.863 1.00 81.56 94 ALA A N 1
ATOM 694 C CA . ALA A 1 94 ? 0.322 -1.351 -18.920 1.00 81.56 94 ALA A CA 1
ATOM 695 C C . ALA A 1 94 ? 1.785 -1.810 -18.832 1.00 81.56 94 ALA A C 1
ATOM 697 O O . ALA A 1 94 ? 2.604 -1.342 -19.615 1.00 81.56 94 ALA A O 1
ATOM 698 N N . MET A 1 95 ? 2.102 -2.758 -17.943 1.00 78.06 95 MET A N 1
ATOM 699 C CA . MET A 1 95 ? 3.443 -3.350 -17.855 1.00 78.06 95 MET A CA 1
ATOM 700 C C . MET A 1 95 ? 3.814 -4.125 -19.121 1.00 78.06 95 MET A C 1
ATOM 702 O O . MET A 1 95 ? 4.928 -3.996 -19.606 1.00 78.06 95 MET A O 1
ATOM 706 N N . SER A 1 96 ? 2.875 -4.898 -19.673 1.00 81.69 96 SER A N 1
ATOM 707 C CA . SER A 1 96 ? 3.122 -5.737 -20.855 1.00 81.69 96 SER A CA 1
ATOM 708 C C . SER A 1 96 ? 3.312 -4.923 -22.138 1.00 81.69 96 SER A C 1
ATOM 710 O O . SER A 1 96 ? 3.978 -5.376 -23.061 1.00 81.69 96 SER A O 1
ATOM 712 N N . LEU A 1 97 ? 2.686 -3.746 -22.229 1.00 86.62 97 LEU A N 1
ATOM 713 C CA . LEU A 1 97 ? 2.792 -2.868 -23.398 1.00 86.62 97 LEU A CA 1
ATOM 714 C C . LEU A 1 97 ? 3.948 -1.870 -23.289 1.00 86.62 97 LEU A C 1
ATOM 716 O O . LEU A 1 97 ? 4.384 -1.331 -24.304 1.00 86.62 97 LEU A O 1
ATOM 720 N N . LEU A 1 98 ? 4.411 -1.583 -22.072 1.00 81.75 98 LEU A N 1
ATOM 721 C CA . LEU A 1 98 ? 5.407 -0.557 -21.800 1.00 81.75 98 LEU A CA 1
ATOM 722 C C . LEU A 1 98 ? 6.561 -1.167 -21.000 1.00 81.75 98 LEU A C 1
ATOM 724 O O . LEU A 1 98 ? 6.667 -0.965 -19.791 1.00 81.75 98 LEU A O 1
ATOM 728 N N . ASP A 1 99 ? 7.461 -1.870 -21.690 1.00 76.12 99 ASP A N 1
ATOM 729 C CA . ASP A 1 99 ? 8.628 -2.529 -21.079 1.00 76.12 99 ASP A CA 1
ATOM 730 C C . ASP A 1 99 ? 9.479 -1.578 -20.218 1.00 76.12 99 ASP A C 1
ATOM 732 O O . ASP A 1 99 ? 10.049 -1.976 -19.199 1.00 76.12 99 ASP A O 1
ATOM 736 N N . SER A 1 100 ? 9.519 -0.289 -20.574 1.00 78.44 100 SER A N 1
ATOM 737 C CA . SER A 1 100 ? 10.234 0.749 -19.820 1.00 78.44 100 SER A CA 1
ATOM 738 C C . SER A 1 100 ? 9.640 1.037 -18.435 1.00 78.44 100 SER A C 1
ATOM 740 O O . SER A 1 100 ? 10.335 1.572 -17.569 1.00 78.44 100 SER A O 1
ATOM 742 N N . LEU A 1 101 ? 8.374 0.681 -18.199 1.00 80.88 101 LEU A N 1
ATOM 743 C CA . LEU A 1 101 ? 7.671 0.893 -16.934 1.00 80.88 101 LEU A CA 1
ATOM 744 C C . LEU A 1 101 ? 7.798 -0.284 -15.968 1.00 80.88 101 LEU A C 1
ATOM 746 O O . LEU A 1 101 ? 7.543 -0.099 -14.781 1.00 80.88 101 LEU A O 1
ATOM 750 N N . THR A 1 102 ? 8.251 -1.455 -16.413 1.00 82.31 102 THR A N 1
ATOM 751 C CA . THR A 1 102 ? 8.339 -2.653 -15.566 1.00 82.31 102 THR A CA 1
ATOM 752 C C . THR A 1 102 ? 9.228 -2.437 -14.339 1.00 82.31 102 THR A C 1
ATOM 754 O O . THR A 1 102 ? 8.822 -2.752 -13.217 1.00 82.31 102 THR A O 1
ATOM 757 N N . VAL A 1 103 ? 10.410 -1.836 -14.514 1.00 86.38 103 VAL A N 1
ATOM 758 C CA . VAL A 1 103 ? 11.346 -1.559 -13.407 1.00 86.38 103 VAL A CA 1
ATOM 759 C C . VAL A 1 103 ? 10.808 -0.473 -12.455 1.00 86.38 103 VAL A C 1
ATOM 761 O O . VAL A 1 103 ? 10.760 -0.726 -11.247 1.00 86.38 103 VAL A O 1
ATOM 764 N N . PRO A 1 104 ? 10.345 0.702 -12.934 1.00 87.56 104 PRO A N 1
ATOM 765 C CA . PRO A 1 104 ? 9.663 1.688 -12.094 1.00 87.56 104 PRO A CA 1
ATOM 766 C C . PRO A 1 104 ? 8.476 1.133 -11.306 1.00 87.56 104 PRO A C 1
ATOM 768 O O . PRO A 1 104 ? 8.376 1.358 -10.100 1.00 87.56 104 PRO A O 1
ATOM 771 N N . LEU A 1 105 ? 7.584 0.395 -11.969 1.00 84.62 105 LEU A N 1
ATOM 772 C CA . LEU A 1 105 ? 6.312 -0.026 -11.390 1.00 84.62 105 LEU A CA 1
ATOM 773 C C . LEU A 1 105 ? 6.497 -1.140 -10.359 1.00 84.62 105 LEU A C 1
ATOM 775 O O . LEU A 1 105 ? 5.885 -1.091 -9.294 1.00 84.62 105 LEU A O 1
ATOM 779 N N . SER A 1 106 ? 7.385 -2.102 -10.628 1.00 86.69 106 SER A N 1
ATOM 780 C CA . SER A 1 106 ? 7.750 -3.133 -9.648 1.00 86.69 106 SER A CA 1
ATOM 781 C C . SER A 1 106 ? 8.453 -2.529 -8.431 1.00 86.69 106 SER A C 1
ATOM 783 O O . SER A 1 106 ? 8.074 -2.826 -7.299 1.00 86.69 106 SER A O 1
ATOM 785 N N . SER A 1 107 ? 9.397 -1.603 -8.642 1.00 89.25 107 SER A N 1
ATOM 786 C CA . SER A 1 107 ? 10.074 -0.885 -7.553 1.00 89.25 107 SER A CA 1
ATOM 787 C C . SER A 1 107 ? 9.073 -0.109 -6.691 1.00 89.25 107 SER A C 1
ATOM 789 O O . SER A 1 107 ? 9.119 -0.194 -5.465 1.00 89.25 107 SER A O 1
ATOM 791 N N . PHE A 1 108 ? 8.125 0.591 -7.323 1.00 90.25 108 PHE A N 1
ATOM 792 C CA . PHE A 1 108 ? 7.041 1.298 -6.641 1.00 90.25 108 PHE A CA 1
ATOM 793 C C . PHE A 1 108 ? 6.133 0.351 -5.848 1.00 90.25 108 PHE A C 1
ATOM 795 O O . PHE A 1 108 ? 5.807 0.642 -4.698 1.00 90.25 108 PHE A O 1
ATOM 802 N N . ALA A 1 109 ? 5.764 -0.799 -6.417 1.00 88.75 109 ALA A N 1
ATOM 803 C CA . ALA A 1 109 ? 4.940 -1.797 -5.742 1.00 88.75 109 ALA A CA 1
ATOM 804 C C . ALA A 1 109 ? 5.637 -2.381 -4.502 1.00 88.75 109 ALA A C 1
ATOM 806 O O . ALA A 1 109 ? 5.027 -2.433 -3.432 1.00 88.75 109 ALA A O 1
ATOM 807 N N . TYR A 1 110 ? 6.921 -2.746 -4.602 1.00 90.38 110 TYR A N 1
ATOM 808 C CA . TYR A 1 110 ? 7.701 -3.194 -3.443 1.00 90.38 110 TYR A CA 1
ATOM 809 C C . TYR A 1 110 ? 7.801 -2.102 -2.379 1.00 90.38 110 TYR A C 1
ATOM 811 O O . TYR A 1 110 ? 7.590 -2.368 -1.196 1.00 90.38 110 TYR A O 1
ATOM 819 N N . GLY A 1 111 ? 8.043 -0.859 -2.800 1.00 87.44 111 GLY A N 1
ATOM 820 C CA . GLY A 1 111 ? 7.989 0.303 -1.919 1.00 87.44 111 GLY A CA 1
ATOM 821 C C . GLY A 1 111 ? 6.657 0.408 -1.179 1.00 87.44 111 GLY A C 1
ATOM 822 O O . GLY A 1 111 ? 6.631 0.597 0.034 1.00 87.44 111 GLY A O 1
ATOM 823 N N . GLY A 1 112 ? 5.546 0.208 -1.887 1.00 88.38 112 GLY A N 1
ATOM 824 C CA . GLY A 1 112 ? 4.209 0.207 -1.305 1.00 88.38 112 GLY A CA 1
ATOM 825 C C . GLY A 1 112 ? 4.019 -0.835 -0.204 1.00 88.38 112 GLY A C 1
ATOM 826 O O . GLY A 1 112 ? 3.493 -0.513 0.862 1.00 88.38 112 GLY A O 1
ATOM 827 N N . VAL A 1 113 ? 4.521 -2.056 -0.418 1.00 91.06 113 VAL A N 1
ATOM 828 C CA . VAL A 1 113 ? 4.510 -3.126 0.594 1.00 91.06 113 VAL A CA 1
ATOM 829 C C . VAL A 1 113 ? 5.263 -2.702 1.855 1.00 91.06 113 VAL A C 1
ATOM 831 O O . VAL A 1 113 ? 4.741 -2.865 2.957 1.00 91.06 113 VAL A O 1
ATOM 834 N N . PHE A 1 114 ? 6.447 -2.098 1.717 1.00 89.12 114 PHE A N 1
ATOM 835 C CA . PHE A 1 114 ? 7.184 -1.570 2.869 1.00 89.12 114 PHE A CA 1
ATOM 836 C C . PHE A 1 114 ? 6.448 -0.415 3.558 1.00 89.12 114 PHE A C 1
ATOM 838 O O . PHE A 1 114 ? 6.444 -0.346 4.784 1.00 89.12 114 PHE A O 1
ATOM 845 N N . GLY A 1 115 ? 5.786 0.463 2.800 1.00 87.56 115 GLY A N 1
ATOM 846 C CA . GLY A 1 115 ? 4.960 1.538 3.356 1.00 87.56 115 GLY A CA 1
ATOM 847 C C . GLY A 1 115 ? 3.8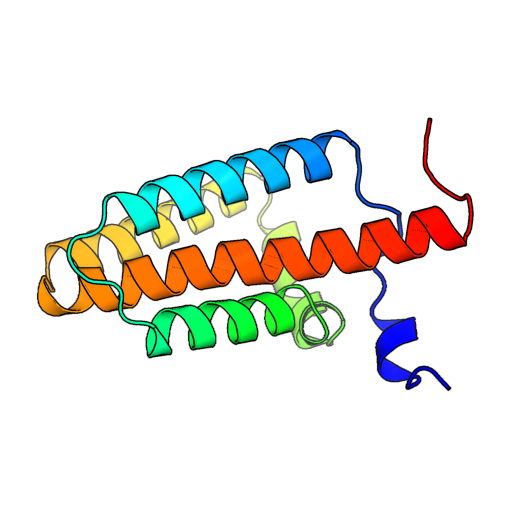30 1.007 4.243 1.00 87.56 115 GLY A C 1
ATOM 848 O O . GLY A 1 115 ? 3.660 1.471 5.371 1.00 87.56 115 GLY A O 1
ATOM 849 N N . ILE A 1 116 ? 3.111 -0.018 3.774 1.00 87.19 116 ILE A N 1
ATOM 850 C CA . ILE A 1 116 ? 2.075 -0.705 4.562 1.00 87.19 116 ILE A CA 1
ATOM 851 C C . ILE A 1 116 ? 2.697 -1.395 5.783 1.00 87.19 116 ILE A C 1
ATOM 853 O O . ILE A 1 116 ? 2.174 -1.280 6.889 1.00 87.19 116 ILE A O 1
ATOM 857 N N . ALA A 1 117 ? 3.831 -2.076 5.613 1.00 87.38 117 ALA A N 1
ATOM 858 C CA . ALA A 1 117 ? 4.520 -2.744 6.711 1.00 87.38 117 ALA A CA 1
ATOM 859 C C . ALA A 1 117 ? 4.929 -1.781 7.833 1.00 87.38 117 ALA A C 1
ATOM 861 O O . ALA A 1 117 ? 4.781 -2.116 9.006 1.00 87.38 117 ALA A O 1
ATOM 862 N N . ILE A 1 118 ? 5.408 -0.582 7.488 1.00 87.62 118 ILE A N 1
ATOM 863 C CA . ILE A 1 118 ? 5.737 0.465 8.463 1.00 87.62 118 ILE A CA 1
ATOM 864 C C . ILE A 1 118 ? 4.488 0.873 9.242 1.00 87.62 118 ILE A C 1
ATOM 866 O O . ILE A 1 118 ? 4.541 0.963 10.465 1.00 87.62 118 ILE A O 1
ATOM 870 N N . VAL A 1 119 ? 3.366 1.084 8.552 1.00 85.62 119 VAL A N 1
ATOM 871 C CA . VAL A 1 119 ? 2.078 1.411 9.178 1.00 85.62 119 VAL A CA 1
ATOM 872 C C . VAL A 1 119 ? 1.667 0.329 10.183 1.00 85.62 119 VAL A C 1
ATOM 874 O O . VAL A 1 119 ? 1.467 0.637 11.358 1.00 85.62 119 VAL A O 1
ATOM 877 N N . VAL A 1 120 ? 1.669 -0.941 9.770 1.00 85.19 120 VAL A N 1
ATOM 878 C CA . VAL A 1 120 ? 1.333 -2.079 10.645 1.00 85.19 120 VAL A CA 1
ATOM 879 C C . VAL A 1 120 ? 2.304 -2.192 11.824 1.00 85.19 120 VAL A C 1
ATOM 881 O O . VAL A 1 120 ? 1.887 -2.455 12.950 1.00 85.19 120 VAL A O 1
ATOM 884 N N . ALA A 1 121 ? 3.602 -1.971 11.606 1.00 84.62 121 ALA A N 1
ATOM 885 C CA . ALA A 1 121 ? 4.606 -2.016 12.667 1.00 84.62 121 ALA A CA 1
ATOM 886 C C . ALA A 1 121 ? 4.421 -0.886 13.692 1.00 84.62 121 ALA A C 1
ATOM 888 O O . ALA A 1 121 ? 4.577 -1.113 14.893 1.00 84.62 121 ALA A O 1
ATOM 889 N N . VAL A 1 122 ? 4.064 0.320 13.239 1.00 86.12 122 VAL A N 1
ATOM 890 C CA . VAL A 1 122 ? 3.749 1.456 14.118 1.00 86.12 122 VAL A CA 1
ATOM 891 C C . VAL A 1 122 ? 2.509 1.157 14.958 1.00 86.12 122 VAL A C 1
ATOM 893 O O . VAL A 1 122 ? 2.515 1.415 16.162 1.00 86.12 122 VAL A O 1
ATOM 896 N N . GLU A 1 123 ? 1.466 0.589 14.357 1.00 81.44 123 GLU A N 1
ATOM 897 C CA . GLU A 1 123 ? 0.246 0.186 15.065 1.00 81.44 123 GLU A CA 1
ATOM 898 C C . GLU A 1 123 ? 0.513 -0.921 16.086 1.00 81.44 123 GLU A C 1
ATOM 900 O O . GLU A 1 123 ? 0.093 -0.817 17.239 1.00 81.44 123 GLU A O 1
ATOM 905 N N . LEU A 1 124 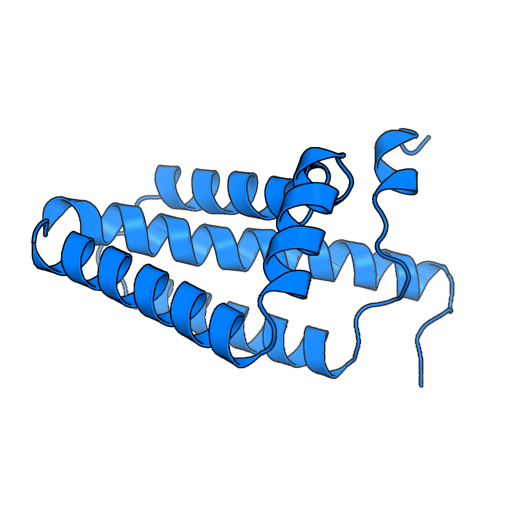? 1.279 -1.942 15.699 1.00 83.44 124 LEU A N 1
ATOM 906 C CA . LEU A 1 124 ? 1.702 -3.017 16.590 1.00 83.44 124 LEU A CA 1
ATOM 907 C C . LEU A 1 124 ? 2.513 -2.473 17.772 1.00 83.44 124 LEU A C 1
ATOM 909 O O . LEU A 1 124 ? 2.242 -2.820 18.919 1.00 83.44 124 LEU A O 1
ATOM 913 N N . GLY A 1 125 ? 3.480 -1.590 17.510 1.00 83.75 125 GLY A N 1
ATOM 914 C CA . GLY A 1 125 ? 4.287 -0.957 18.551 1.00 83.75 125 GLY A CA 1
ATOM 915 C C . GLY A 1 125 ? 3.431 -0.184 19.554 1.00 83.75 125 GLY A C 1
ATOM 916 O O . GLY A 1 125 ? 3.632 -0.312 20.760 1.00 83.75 125 GLY A O 1
ATOM 917 N N . ARG A 1 126 ? 2.421 0.552 19.071 1.00 81.56 126 ARG A N 1
ATOM 918 C CA . ARG A 1 126 ? 1.452 1.246 19.932 1.00 81.56 126 ARG A CA 1
ATOM 919 C C . ARG A 1 126 ? 0.630 0.266 20.769 1.00 81.56 126 ARG A C 1
ATOM 921 O O . ARG A 1 126 ? 0.558 0.441 21.983 1.00 81.56 126 ARG A O 1
ATOM 928 N N . ALA A 1 127 ? 0.087 -0.787 20.163 1.00 79.81 127 ALA A N 1
ATOM 929 C CA . ALA A 1 127 ? -0.717 -1.785 20.870 1.00 79.81 127 ALA A CA 1
ATOM 930 C C . ALA A 1 127 ? 0.077 -2.536 21.957 1.00 79.81 127 ALA A C 1
ATOM 932 O O . ALA A 1 127 ? -0.451 -2.844 23.025 1.00 79.81 127 ALA A O 1
ATOM 933 N N . LEU A 1 128 ? 1.368 -2.796 21.718 1.00 81.75 128 LEU A N 1
ATOM 934 C CA . LEU A 1 128 ? 2.258 -3.390 22.718 1.00 81.75 128 LEU A CA 1
ATOM 935 C C . LEU A 1 128 ? 2.528 -2.437 23.889 1.00 81.75 128 LEU A C 1
ATOM 937 O O . LEU A 1 128 ? 2.611 -2.892 25.027 1.00 81.75 128 LEU A O 1
ATOM 941 N N . THR A 1 129 ? 2.630 -1.127 23.635 1.00 81.06 129 THR A N 1
ATOM 942 C CA . THR A 1 129 ? 2.793 -0.132 24.710 1.00 81.06 129 THR A CA 1
ATOM 943 C C . THR A 1 129 ? 1.534 0.081 25.548 1.00 81.06 129 THR A C 1
ATOM 945 O O . THR A 1 129 ? 1.660 0.446 26.714 1.00 81.06 129 THR A O 1
ATOM 948 N N . THR A 1 130 ? 0.338 -0.156 24.997 1.00 75.12 130 THR A N 1
ATOM 949 C CA . THR A 1 130 ? -0.934 0.006 25.726 1.00 75.12 130 THR A CA 1
ATOM 950 C C . THR A 1 130 ? -1.462 -1.288 26.356 1.00 75.12 130 THR A C 1
ATOM 952 O O . THR A 1 130 ? -2.427 -1.238 27.105 1.00 75.12 130 THR A O 1
ATOM 955 N N . GLN A 1 131 ? -0.804 -2.434 26.131 1.00 66.56 131 GLN A N 1
ATOM 956 C CA . GLN A 1 131 ? -1.198 -3.757 26.648 1.00 66.56 131 GLN A CA 1
ATOM 957 C C . GLN A 1 131 ? -2.590 -4.239 26.170 1.00 66.56 131 GLN A C 1
ATOM 959 O O . GLN A 1 131 ? -3.153 -5.175 26.737 1.00 66.56 131 GLN A O 1
ATOM 964 N N . ASP A 1 132 ? -3.107 -3.674 25.075 1.00 65.38 132 ASP A N 1
ATOM 965 C CA . ASP A 1 132 ? -4.424 -4.001 24.500 1.00 65.38 132 ASP A CA 1
ATOM 966 C C . ASP A 1 132 ? -4.381 -5.169 23.495 1.00 65.38 132 ASP A C 1
ATOM 968 O O . ASP A 1 132 ? -5.324 -5.383 22.731 1.00 65.38 132 ASP A O 1
ATOM 972 N N . TRP A 1 133 ? -3.275 -5.922 23.433 1.00 59.84 133 TRP A N 1
ATOM 973 C CA . TRP A 1 133 ? -3.107 -6.944 22.400 1.00 59.84 133 TRP A CA 1
ATOM 974 C C . TRP A 1 133 ? -4.108 -8.101 22.578 1.00 59.84 133 TRP A C 1
ATOM 976 O O . TRP A 1 133 ? -4.073 -8.781 23.613 1.00 59.84 133 TRP A O 1
ATOM 986 N N . PRO A 1 134 ? -4.975 -8.380 21.584 1.00 58.03 134 PRO A N 1
ATOM 987 C CA . PRO A 1 134 ? -5.931 -9.472 21.682 1.00 58.03 134 PRO A CA 1
ATOM 988 C C . PRO A 1 134 ? -5.185 -10.813 21.724 1.00 58.03 134 PRO A C 1
ATOM 990 O O . PRO A 1 134 ? -4.370 -11.128 20.848 1.00 58.03 134 PRO A O 1
ATOM 993 N N . ARG A 1 135 ? -5.441 -11.589 22.785 1.00 57.78 135 ARG A N 1
ATOM 994 C CA . ARG A 1 135 ? -4.914 -12.951 22.943 1.00 57.78 135 ARG A CA 1
ATOM 995 C C . ARG A 1 135 ? -5.413 -13.859 21.831 1.00 57.78 135 ARG A C 1
ATOM 997 O O . ARG A 1 135 ? -6.619 -13.834 21.522 1.00 57.78 135 ARG A O 1
#

Radius of gyration: 16.82 Å; chains: 1; bounding box: 40×29×50 Å

Foldseek 3Di:
DPPPLQVLFQDPDQDAPVRLVVLVVLLVVLVVVVVPDPDAPQVLLQVLLVVLLVVNTSVCSDPVVVVVVVVCVVCDPVNVVVVVVVVVVVVVVCCVVCVVCVRSVSSSVSSNSNNVSVVNVVSNVVCVVVVVHDD

pLDDT: mean 82.13, std 11.64, range [41.84, 92.94]

Sequence (135 aa):
MTSPLAASWSPEGAPSRRDVALTLLLIAWAVWGISTAETVAWGWLGAGVVTFAIAAGPLAVTRLGDRVGAWFRGIGYAGRTVVIVLFAVTVWTAMSLLDSLTVPLSSFAYGGVFGIAIVVAVELGRALTTQDWPR

Organism: NCBI:txid926360

Secondary structure (DSSP, 8-state):
---HHHHTT--SSPPPHHHHHHHHHHHHHHHHHHHT-S---HHHHHHHHHHHHHHHTGGGGSHHHHHHHHHHHHTHHHHHHHHHHHHHHHHHHHHHH-GGGHHHHHHHHHHHHHHHHHHHHHHHHHHHHHT----